Protein AF-A0A7S3XS84-F1 (afdb_monomer_lite)

Foldseek 3Di:
DDWDFDFPDDDDNDTDTDTPDDPPPPPVDDDDDDDDDDDDCVVVVVVVVLVVCLVPPPVSDDPVVNCVVVVHDDDDDDDPDDDDDQDDPPDDDDDPVSD

pLDDT: mean 94.27, std 4.36, range [78.75, 98.75]

Structure (mmCIF, N/CA/C/O backbone):
data_AF-A0A7S3XS84-F1
#
_entry.id   AF-A0A7S3XS84-F1
#
loop_
_atom_site.group_PDB
_atom_site.id
_atom_site.type_symbol
_atom_site.label_atom_id
_atom_site.label_alt_id
_atom_site.label_comp_id
_atom_site.label_asym_id
_atom_site.label_entity_id
_atom_site.label_seq_id
_atom_site.pdbx_PDB_ins_code
_atom_site.Cartn_x
_atom_site.Cartn_y
_atom_site.Cartn_z
_atom_site.occupancy
_atom_site.B_iso_or_equiv
_atom_site.auth_seq_id
_atom_site.auth_comp_id
_atom_site.auth_asym_id
_atom_site.auth_atom_id
_atom_site.pdbx_PDB_model_num
ATOM 1 N N . TRP A 1 1 ? 12.521 -5.489 -30.696 1.00 90.81 1 TRP A N 1
ATOM 2 C CA . TRP A 1 1 ? 12.659 -6.168 -29.395 1.00 90.81 1 TRP A CA 1
ATOM 3 C C . TRP A 1 1 ? 11.719 -5.491 -28.414 1.00 90.81 1 TRP A C 1
ATOM 5 O O . TRP A 1 1 ? 11.530 -4.287 -28.539 1.00 90.81 1 TRP A O 1
ATOM 15 N N . GLU A 1 2 ? 11.131 -6.247 -27.491 1.00 93.00 2 GLU A N 1
ATOM 16 C CA . GLU A 1 2 ? 10.309 -5.727 -26.396 1.00 93.00 2 GLU A CA 1
ATOM 17 C C . GLU A 1 2 ? 10.719 -6.446 -25.108 1.00 93.00 2 GLU A C 1
ATOM 19 O O . GLU A 1 2 ? 10.969 -7.653 -25.119 1.00 93.00 2 GLU A O 1
ATOM 24 N N . GLY A 1 3 ? 10.798 -5.703 -24.007 1.00 93.31 3 GLY A N 1
ATOM 25 C CA . GLY A 1 3 ? 11.128 -6.234 -22.694 1.00 93.31 3 GLY A CA 1
ATOM 26 C C . GLY A 1 3 ? 10.364 -5.490 -21.607 1.00 93.31 3 GLY A C 1
ATOM 27 O O . GLY A 1 3 ? 10.124 -4.292 -21.711 1.00 93.31 3 GLY A O 1
ATOM 28 N N . SER A 1 4 ? 9.997 -6.207 -20.546 1.00 94.88 4 SER A N 1
ATOM 29 C CA . SER A 1 4 ? 9.406 -5.614 -19.345 1.00 94.88 4 SER A CA 1
ATOM 30 C C . SER A 1 4 ? 10.333 -5.803 -18.153 1.00 94.88 4 SER A C 1
ATOM 32 O O . SER A 1 4 ? 11.057 -6.797 -18.052 1.00 94.88 4 SER A O 1
ATOM 34 N N . GLY A 1 5 ? 10.302 -4.842 -17.238 1.00 95.06 5 GLY A N 1
ATOM 35 C CA . GLY A 1 5 ? 11.172 -4.801 -16.076 1.00 95.06 5 GLY A CA 1
ATOM 36 C C . GLY A 1 5 ? 10.559 -4.013 -14.931 1.00 95.06 5 GLY A C 1
ATOM 37 O O . GLY A 1 5 ? 9.419 -3.549 -15.019 1.00 95.06 5 GLY A O 1
ATOM 38 N N . HIS A 1 6 ? 11.321 -3.871 -13.857 1.00 96.38 6 HIS A N 1
ATOM 39 C CA . HIS A 1 6 ? 10.974 -2.999 -12.741 1.00 96.38 6 HIS A CA 1
ATOM 40 C C . HIS A 1 6 ? 12.078 -1.971 -12.538 1.00 96.38 6 HIS A C 1
ATOM 42 O O . HIS A 1 6 ? 13.237 -2.211 -12.869 1.00 96.38 6 HIS A O 1
ATOM 48 N N . VAL A 1 7 ? 11.709 -0.817 -11.994 1.00 96.31 7 VAL A N 1
ATOM 49 C CA . VAL A 1 7 ? 12.679 0.206 -11.616 1.00 96.31 7 VAL A CA 1
ATOM 50 C C . VAL A 1 7 ? 13.528 -0.338 -10.473 1.00 96.31 7 VAL A C 1
ATOM 52 O O . VAL A 1 7 ? 13.008 -0.620 -9.396 1.00 96.31 7 VAL A O 1
ATOM 55 N N . LEU A 1 8 ? 14.825 -0.487 -10.723 1.00 96.81 8 LEU A N 1
ATOM 56 C CA . LEU A 1 8 ? 15.806 -0.876 -9.714 1.00 96.81 8 LEU A CA 1
ATOM 57 C C . LEU A 1 8 ? 16.324 0.353 -8.962 1.00 96.81 8 LEU A C 1
ATOM 59 O O . LEU A 1 8 ? 16.598 0.288 -7.766 1.00 96.81 8 LEU A O 1
ATOM 63 N N . ARG A 1 9 ? 16.474 1.474 -9.676 1.00 96.88 9 ARG A N 1
ATOM 64 C CA . ARG A 1 9 ? 17.095 2.692 -9.157 1.00 96.88 9 ARG A CA 1
ATOM 65 C C . ARG A 1 9 ? 16.611 3.935 -9.895 1.00 96.88 9 ARG A C 1
ATOM 67 O O . ARG A 1 9 ? 16.365 3.892 -11.101 1.00 96.88 9 ARG A O 1
ATOM 74 N N . LEU A 1 10 ? 16.520 5.028 -9.140 1.00 95.94 10 LEU A N 1
ATOM 75 C CA . LEU A 1 10 ? 16.234 6.382 -9.607 1.00 95.94 10 LEU A CA 1
ATOM 76 C C . LEU A 1 10 ? 17.272 7.323 -8.990 1.00 95.94 10 LEU A C 1
ATOM 78 O O . LEU A 1 10 ? 17.235 7.556 -7.784 1.00 95.94 10 LEU A O 1
ATOM 82 N N . GLU A 1 11 ? 18.197 7.831 -9.801 1.00 96.00 11 GLU A N 1
ATOM 83 C CA . GLU A 1 11 ? 19.289 8.720 -9.370 1.00 96.00 11 GLU A CA 1
ATOM 84 C C . GLU A 1 11 ? 19.511 9.788 -10.446 1.00 96.00 11 GLU A C 1
ATOM 86 O O . GLU A 1 11 ? 19.578 9.458 -11.626 1.00 96.00 11 GLU A O 1
ATOM 91 N N . ASP A 1 12 ? 19.584 11.063 -10.055 1.00 91.81 12 ASP A N 1
ATOM 92 C CA . ASP A 1 12 ? 19.969 12.196 -10.917 1.00 91.81 12 ASP A CA 1
ATOM 93 C C . ASP A 1 12 ? 19.322 12.226 -12.320 1.00 91.81 12 ASP A C 1
ATOM 95 O O . ASP A 1 12 ? 19.968 12.490 -13.333 1.00 91.81 12 ASP A O 1
ATOM 99 N N . GLY A 1 13 ? 18.016 11.950 -12.397 1.00 90.25 13 GLY A N 1
ATOM 100 C CA . GLY A 1 13 ? 17.263 11.959 -13.659 1.00 90.25 13 GLY A CA 1
ATOM 101 C C . GLY A 1 13 ? 17.477 10.726 -14.547 1.00 90.25 13 GLY A C 1
ATOM 102 O O . GLY A 1 13 ? 16.917 10.664 -15.641 1.00 90.25 13 GLY A O 1
ATOM 103 N N . GLN A 1 14 ? 18.235 9.734 -14.080 1.00 93.56 14 GLN A N 1
ATOM 104 C CA . GLN A 1 14 ? 18.399 8.435 -14.723 1.00 93.56 14 GLN A CA 1
ATOM 105 C C . GLN A 1 14 ? 17.500 7.379 -14.073 1.00 93.56 14 GLN A C 1
ATOM 107 O O . GLN A 1 14 ? 17.280 7.360 -12.859 1.00 93.56 14 GLN A O 1
ATOM 112 N N . VAL A 1 15 ? 16.997 6.467 -14.906 1.00 94.50 15 VAL A N 1
ATOM 113 C CA . VAL A 1 15 ? 16.173 5.328 -14.492 1.00 94.50 15 VAL A CA 1
ATOM 114 C C . VAL A 1 15 ? 16.894 4.046 -14.882 1.00 94.50 15 VAL A C 1
ATOM 116 O O . VAL A 1 15 ? 17.112 3.793 -16.066 1.00 94.50 15 VAL A O 1
ATOM 119 N N . THR A 1 16 ? 17.238 3.213 -13.902 1.00 95.31 16 THR A N 1
ATOM 120 C CA . THR A 1 16 ? 17.769 1.867 -14.155 1.00 95.31 16 THR A CA 1
ATOM 121 C C . THR A 1 16 ? 16.638 0.853 -14.050 1.00 95.31 16 THR A C 1
ATOM 123 O O . THR A 1 16 ? 15.966 0.772 -13.018 1.00 95.31 16 THR A O 1
ATOM 126 N N . LEU A 1 17 ? 16.436 0.061 -15.105 1.00 95.19 17 LEU A N 1
ATOM 127 C CA . LEU A 1 17 ? 15.441 -1.009 -15.143 1.00 95.19 17 LEU A CA 1
ATOM 128 C C . LEU A 1 17 ? 16.117 -2.374 -15.005 1.00 95.19 17 LEU A C 1
ATOM 130 O O . LEU A 1 17 ? 17.038 -2.694 -15.753 1.00 95.19 17 LEU A O 1
ATOM 134 N N . GLU A 1 18 ? 15.616 -3.200 -14.093 1.00 95.88 18 GLU A N 1
ATOM 135 C CA . GLU A 1 18 ? 15.917 -4.629 -14.063 1.00 95.88 18 GLU A CA 1
ATOM 136 C C . GLU A 1 18 ? 14.915 -5.362 -14.964 1.00 95.88 18 GLU A C 1
ATOM 138 O O . GLU A 1 18 ? 13.709 -5.366 -14.698 1.00 95.88 18 GLU A O 1
ATOM 143 N N . LEU A 1 19 ? 15.402 -5.957 -16.056 1.00 95.69 19 LEU A N 1
ATOM 144 C CA . LEU A 1 19 ? 14.573 -6.700 -17.006 1.00 95.69 19 LEU A CA 1
ATOM 145 C C . LEU A 1 19 ? 14.191 -8.073 -16.445 1.00 95.69 19 LEU A C 1
ATOM 147 O O . LEU A 1 19 ? 15.012 -8.777 -15.863 1.00 95.69 19 LEU A O 1
ATOM 151 N N . ARG A 1 20 ? 12.946 -8.500 -16.683 1.00 93.38 20 ARG A N 1
ATOM 152 C CA . ARG A 1 20 ? 12.451 -9.814 -16.233 1.00 93.38 20 ARG A CA 1
ATOM 153 C C . ARG A 1 20 ? 13.085 -10.994 -16.972 1.00 93.38 20 ARG A C 1
ATOM 155 O O . ARG A 1 20 ? 13.063 -12.109 -16.462 1.00 93.38 20 ARG A O 1
ATOM 162 N N . GLN A 1 21 ? 13.574 -10.772 -18.190 1.00 88.88 21 GLN A N 1
ATOM 163 C CA . GLN A 1 21 ? 14.200 -11.785 -19.037 1.00 88.88 21 GLN A CA 1
ATOM 164 C C . GLN A 1 21 ? 15.516 -11.238 -19.592 1.00 88.88 21 GLN A C 1
ATOM 166 O O . GLN A 1 21 ? 15.597 -10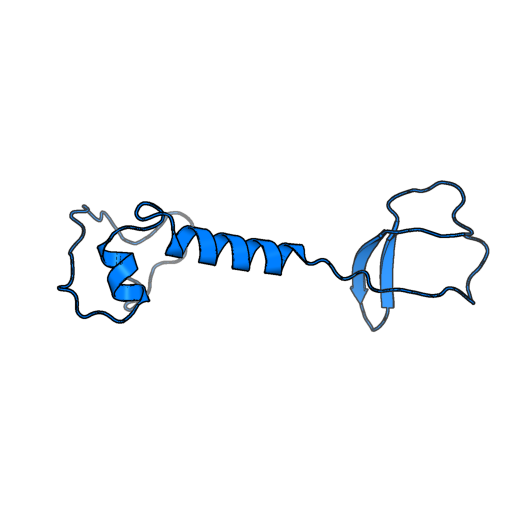.064 -19.943 1.00 88.88 21 GLN A O 1
ATOM 171 N N . SER A 1 22 ? 16.529 -12.099 -19.689 1.00 81.50 22 SER A N 1
ATOM 172 C CA . SER A 1 22 ? 17.881 -11.742 -20.144 1.00 81.50 22 SER A CA 1
ATOM 173 C C . SER A 1 22 ? 18.172 -12.118 -21.603 1.00 81.50 22 SER A C 1
ATOM 175 O O . SER A 1 22 ? 19.203 -11.729 -22.144 1.00 81.50 22 SER A O 1
ATOM 177 N N . GLY A 1 23 ? 17.290 -12.879 -22.256 1.00 88.69 23 GLY A N 1
ATOM 178 C CA . GLY A 1 23 ? 17.498 -13.364 -23.620 1.00 88.69 23 GLY A CA 1
ATOM 179 C C . GLY A 1 23 ?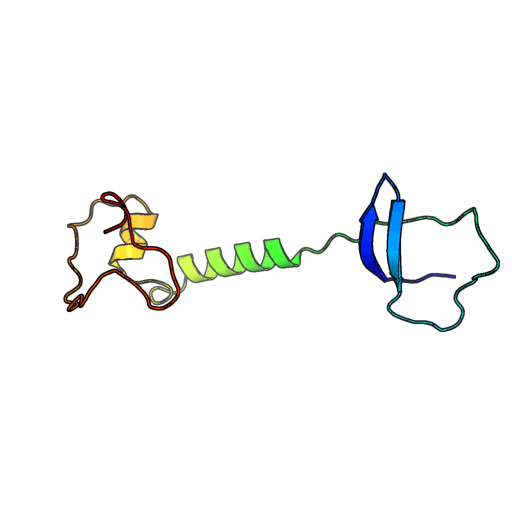 17.143 -12.327 -24.687 1.00 88.69 23 GLY A C 1
ATOM 180 O O . GLY A 1 23 ? 16.069 -11.732 -24.645 1.00 88.69 23 GLY A O 1
ATOM 181 N N . GLY A 1 24 ? 18.026 -12.149 -25.675 1.00 88.62 24 GLY A N 1
ATOM 182 C CA . GLY A 1 24 ? 17.748 -11.344 -26.871 1.00 88.62 24 GLY A CA 1
ATOM 183 C C . GLY A 1 24 ? 17.667 -9.834 -26.633 1.00 88.62 24 GLY A C 1
ATOM 184 O O . GLY A 1 24 ? 17.099 -9.133 -27.466 1.00 88.62 24 GLY A O 1
ATOM 185 N N . VAL A 1 25 ? 18.200 -9.344 -25.510 1.00 94.44 25 VAL A N 1
ATOM 186 C CA . VAL A 1 25 ? 18.297 -7.910 -25.210 1.00 94.44 25 VAL A CA 1
ATOM 187 C C . VAL A 1 25 ? 19.346 -7.275 -26.136 1.00 94.44 25 VAL A C 1
ATOM 189 O O . VAL A 1 25 ? 20.489 -7.732 -26.118 1.00 94.44 25 VAL A O 1
ATOM 192 N N . PRO A 1 26 ? 18.999 -6.248 -26.934 1.00 94.94 26 PRO A N 1
ATOM 193 C CA . PRO A 1 26 ? 19.924 -5.612 -27.873 1.00 94.94 26 PRO A CA 1
ATOM 194 C C . PRO A 1 26 ? 20.859 -4.642 -27.138 1.00 94.94 26 PRO A C 1
ATOM 196 O O . PRO A 1 26 ? 20.629 -3.434 -27.107 1.00 94.94 26 PRO A O 1
ATOM 199 N N . THR A 1 27 ? 21.895 -5.180 -26.494 1.00 94.25 27 THR A N 1
ATOM 200 C CA . THR A 1 27 ? 22.863 -4.421 -25.675 1.00 94.25 27 THR A CA 1
ATOM 201 C C . THR A 1 27 ? 23.783 -3.502 -26.482 1.00 94.25 27 THR A C 1
ATOM 203 O O . THR A 1 27 ? 24.434 -2.632 -25.919 1.00 94.25 27 THR A O 1
ATOM 206 N N . GLU A 1 28 ? 23.846 -3.704 -27.793 1.00 96.81 28 GLU A N 1
ATOM 207 C CA . GLU A 1 28 ? 24.631 -2.930 -28.752 1.00 96.81 28 GLU A CA 1
ATOM 208 C C . GLU A 1 28 ? 23.915 -1.669 -29.270 1.00 96.81 28 GLU A C 1
ATOM 210 O O . GLU A 1 28 ? 24.520 -0.871 -29.984 1.00 96.81 28 GLU A O 1
ATOM 215 N N . ILE A 1 29 ? 22.631 -1.486 -28.938 1.00 95.88 29 ILE A N 1
ATOM 216 C CA . ILE A 1 29 ? 21.830 -0.320 -29.329 1.00 95.88 29 ILE A CA 1
ATOM 217 C C . ILE A 1 29 ? 21.690 0.607 -28.119 1.00 95.88 29 ILE A C 1
ATOM 219 O O . ILE A 1 29 ? 21.282 0.166 -27.051 1.00 95.88 29 ILE A O 1
ATOM 223 N N . GLU A 1 30 ? 21.979 1.899 -28.291 1.00 95.44 30 GLU A N 1
ATOM 224 C CA . GLU A 1 30 ? 21.953 2.885 -27.193 1.00 95.44 30 GLU A CA 1
ATOM 225 C C . GLU A 1 30 ? 20.812 3.913 -27.300 1.00 95.44 30 GLU A C 1
ATOM 227 O O . GLU A 1 30 ? 20.418 4.515 -26.303 1.00 95.44 30 GLU A O 1
ATOM 232 N N . ILE A 1 31 ? 20.257 4.126 -28.498 1.00 96.00 31 ILE A N 1
ATOM 233 C CA . ILE A 1 31 ? 19.242 5.157 -28.770 1.00 96.00 31 ILE A CA 1
ATOM 234 C C . ILE A 1 31 ? 18.052 4.590 -29.547 1.00 96.00 31 ILE A C 1
ATOM 236 O O . ILE A 1 31 ? 18.155 3.559 -30.205 1.00 96.00 31 ILE A O 1
ATOM 240 N N . GLY A 1 32 ? 16.918 5.294 -29.503 1.00 95.38 32 GLY A N 1
ATOM 241 C CA . GLY A 1 32 ? 15.710 4.913 -30.246 1.00 95.38 32 GLY A CA 1
ATOM 242 C C . GLY A 1 32 ? 14.784 3.936 -29.516 1.00 95.38 32 GLY A C 1
ATOM 243 O O . GLY A 1 32 ? 13.833 3.442 -30.118 1.00 95.38 32 GLY A O 1
ATOM 244 N N . PHE A 1 33 ? 15.022 3.672 -28.227 1.00 95.50 33 PHE A N 1
ATOM 245 C CA . PHE A 1 33 ? 14.068 2.954 -27.381 1.00 95.50 33 PHE A CA 1
ATOM 246 C C . PHE A 1 33 ? 12.867 3.829 -27.021 1.00 95.50 33 PHE A C 1
ATOM 248 O O . PHE A 1 33 ? 12.980 5.044 -26.859 1.00 95.50 33 PHE A O 1
ATOM 255 N N . ILE A 1 34 ? 11.720 3.179 -26.838 1.00 95.38 34 ILE A N 1
ATOM 256 C CA . ILE A 1 34 ? 10.502 3.778 -26.295 1.00 95.38 34 ILE A CA 1
ATOM 257 C C . ILE A 1 34 ? 10.277 3.175 -24.912 1.00 95.38 34 ILE A C 1
ATOM 259 O O . ILE A 1 34 ? 10.346 1.958 -24.745 1.00 95.38 34 ILE A O 1
ATOM 263 N N . LEU A 1 35 ? 10.009 4.031 -23.927 1.00 93.88 35 LEU A N 1
ATOM 264 C CA . LEU A 1 35 ? 9.669 3.623 -22.571 1.00 93.88 35 LEU A CA 1
ATOM 265 C C . LEU A 1 35 ? 8.175 3.839 -22.330 1.00 93.88 35 LEU A C 1
ATOM 267 O O . LEU A 1 35 ? 7.676 4.952 -22.489 1.00 93.88 35 LEU A O 1
ATOM 271 N N . GLU A 1 36 ? 7.487 2.793 -21.882 1.00 95.69 36 GLU A N 1
ATOM 272 C CA . GLU A 1 36 ? 6.096 2.866 -21.441 1.00 95.69 36 GLU A CA 1
ATOM 273 C C . GLU A 1 36 ? 6.000 2.550 -19.944 1.00 95.69 36 GLU A C 1
ATOM 275 O O . GLU A 1 36 ? 6.521 1.541 -19.462 1.00 95.69 36 GLU A O 1
ATOM 280 N N . VAL A 1 37 ? 5.316 3.416 -19.192 1.00 94.94 37 VAL A N 1
ATOM 281 C CA . VAL A 1 37 ? 5.039 3.182 -17.772 1.00 94.94 37 VAL A CA 1
ATOM 282 C C . VAL A 1 37 ? 3.766 2.359 -17.650 1.00 94.94 37 VAL A C 1
ATOM 284 O O . VAL A 1 37 ? 2.663 2.844 -17.898 1.00 94.94 37 VAL A O 1
ATOM 287 N N . VAL A 1 38 ? 3.914 1.110 -17.216 1.00 95.81 38 VAL A N 1
ATOM 288 C CA . VAL A 1 38 ? 2.778 0.199 -17.082 1.00 95.81 38 VAL A CA 1
ATOM 289 C C . VAL A 1 38 ? 2.026 0.477 -15.784 1.00 95.81 38 VAL A C 1
ATOM 291 O O . VAL A 1 38 ? 2.474 0.112 -14.694 1.00 95.81 38 VAL A O 1
ATOM 294 N N . TRP A 1 39 ? 0.842 1.072 -15.898 1.00 97.31 39 TRP A N 1
ATOM 295 C CA . TRP A 1 39 ? -0.066 1.226 -14.766 1.00 97.31 39 TRP A CA 1
ATOM 296 C C . TRP A 1 39 ? -0.619 -0.130 -14.299 1.00 97.31 39 TRP A C 1
ATOM 298 O O . TRP A 1 39 ? -0.892 -1.030 -15.098 1.00 97.31 39 TRP A O 1
ATOM 308 N N . LYS A 1 40 ? -0.790 -0.282 -12.982 1.00 96.75 40 LYS A N 1
ATOM 309 C CA . LYS A 1 40 ? -1.377 -1.472 -12.353 1.00 96.75 40 LYS A CA 1
ATOM 310 C C . LYS A 1 40 ? -2.525 -1.050 -11.439 1.00 96.75 40 LYS A C 1
ATOM 312 O O . LYS A 1 40 ? -2.321 -0.246 -10.533 1.00 96.75 40 LYS A O 1
ATOM 317 N N . SER A 1 41 ? -3.701 -1.647 -11.631 1.00 98.06 41 SER A N 1
ATOM 318 C CA . SER A 1 41 ? -4.908 -1.386 -10.831 1.00 98.06 41 SER A CA 1
ATOM 319 C C . SER A 1 41 ? -4.853 -1.947 -9.414 1.00 98.06 41 SER A C 1
ATOM 321 O O . SER A 1 41 ? -5.690 -1.594 -8.593 1.00 98.06 41 SER A O 1
ATOM 323 N N . THR A 1 42 ? -3.872 -2.797 -9.098 1.00 98.25 42 THR A N 1
ATOM 324 C CA . THR A 1 42 ? -3.857 -3.649 -7.900 1.00 98.25 42 THR A CA 1
ATOM 325 C C . THR A 1 42 ? -4.154 -2.915 -6.591 1.00 98.25 42 THR A C 1
ATOM 327 O O . THR A 1 42 ? -4.860 -3.451 -5.739 1.00 98.25 42 THR A O 1
ATOM 330 N N . SER A 1 43 ? -3.618 -1.706 -6.389 1.00 98.44 43 SER A N 1
ATOM 331 C CA . SER A 1 43 ? -3.903 -0.916 -5.183 1.00 98.44 43 SER A CA 1
ATOM 332 C C . SER A 1 43 ? -5.372 -0.489 -5.122 1.00 98.44 43 SER A C 1
ATOM 334 O O . SER A 1 43 ? -6.003 -0.630 -4.078 1.00 98.44 43 SER A O 1
ATOM 336 N N . PHE A 1 44 ? -5.933 -0.033 -6.241 1.00 98.44 44 PHE A N 1
ATOM 337 C CA . PHE A 1 44 ? -7.334 0.363 -6.366 1.00 98.44 44 PHE A CA 1
ATOM 338 C C . PHE A 1 44 ? -8.283 -0.823 -6.227 1.00 98.44 44 PHE A C 1
ATOM 340 O O . PHE A 1 44 ? -9.263 -0.725 -5.492 1.00 98.44 44 PHE A O 1
ATOM 347 N N . ASP A 1 45 ? -7.952 -1.962 -6.829 1.00 98.56 45 ASP A N 1
ATOM 348 C CA . ASP A 1 45 ? -8.748 -3.184 -6.697 1.00 98.56 45 ASP A CA 1
ATOM 349 C C . ASP A 1 45 ? -8.816 -3.640 -5.234 1.00 98.56 45 ASP A C 1
ATOM 351 O O . ASP A 1 45 ? -9.883 -4.001 -4.738 1.00 98.56 45 ASP A O 1
ATOM 355 N N . ARG A 1 46 ? -7.694 -3.554 -4.502 1.00 98.75 46 ARG A N 1
ATOM 356 C CA . ARG A 1 46 ? -7.650 -3.850 -3.060 1.00 98.75 46 ARG A CA 1
ATOM 357 C C . ARG A 1 46 ? -8.464 -2.858 -2.234 1.00 98.75 46 ARG A C 1
ATOM 359 O O . ARG A 1 46 ? -9.140 -3.284 -1.305 1.00 98.75 46 ARG A O 1
ATOM 366 N N . MET A 1 47 ? -8.426 -1.566 -2.566 1.00 98.75 47 MET A N 1
ATOM 367 C CA . MET A 1 47 ? -9.245 -0.554 -1.887 1.00 98.75 47 MET A CA 1
ATOM 368 C C . MET A 1 47 ? -10.740 -0.818 -2.094 1.00 98.75 47 MET A C 1
ATOM 370 O O . MET A 1 47 ? -11.495 -0.844 -1.125 1.00 98.75 47 MET A O 1
ATOM 374 N N . GLN A 1 48 ? -11.161 -1.095 -3.329 1.00 98.75 48 GLN A N 1
ATOM 375 C CA . GLN A 1 48 ? -12.559 -1.408 -3.634 1.00 98.75 48 GLN A CA 1
ATOM 376 C C . GLN A 1 48 ? -13.011 -2.714 -2.979 1.00 98.75 48 GLN A C 1
ATOM 378 O O . GLN A 1 48 ? -14.122 -2.790 -2.453 1.00 98.75 48 GLN A O 1
ATOM 383 N N . ALA A 1 49 ? -12.145 -3.729 -2.955 1.00 98.56 49 ALA A N 1
ATOM 384 C CA . ALA A 1 49 ? -12.413 -4.965 -2.232 1.00 98.56 49 ALA A CA 1
ATOM 385 C C . ALA A 1 49 ? -12.573 -4.715 -0.724 1.00 98.56 49 ALA A C 1
ATOM 387 O O . ALA A 1 49 ? -13.525 -5.218 -0.138 1.00 98.56 49 ALA A O 1
ATOM 388 N N . ALA A 1 50 ? -11.708 -3.902 -0.108 1.00 98.56 50 ALA A N 1
ATOM 389 C CA . ALA A 1 50 ? -11.799 -3.566 1.313 1.00 98.56 50 ALA A CA 1
ATOM 390 C C . ALA A 1 50 ? -13.085 -2.796 1.652 1.00 98.56 50 ALA A C 1
ATOM 392 O O . ALA A 1 50 ? -13.749 -3.134 2.628 1.00 98.56 50 ALA A O 1
ATOM 393 N N . LEU A 1 51 ? -13.478 -1.818 0.826 1.00 98.56 51 LEU A N 1
ATOM 394 C CA . LEU A 1 51 ? -14.747 -1.098 0.987 1.00 98.56 51 LEU A CA 1
ATOM 395 C C . LEU A 1 51 ? -15.949 -2.032 0.846 1.00 98.56 51 LEU A C 1
ATOM 397 O O . LEU A 1 51 ? -16.890 -1.947 1.630 1.00 98.56 51 LEU A O 1
ATOM 401 N N . LYS A 1 52 ? -15.904 -2.952 -0.124 1.00 98.62 52 LYS A N 1
ATOM 402 C CA . LYS A 1 52 ? -16.942 -3.968 -0.285 1.00 98.62 52 LYS A CA 1
ATOM 403 C C . LYS A 1 52 ? -17.029 -4.851 0.955 1.00 98.62 52 LYS A C 1
ATOM 405 O O . LYS A 1 52 ? -18.124 -5.010 1.471 1.00 98.62 52 LYS A O 1
ATOM 410 N N . THR A 1 53 ? -15.907 -5.382 1.442 1.00 98.56 53 THR A N 1
ATOM 411 C CA . THR A 1 53 ? -15.867 -6.192 2.667 1.00 98.56 53 THR A CA 1
ATOM 412 C C . THR A 1 53 ? -16.422 -5.414 3.858 1.00 98.56 53 THR A C 1
ATOM 414 O O . THR A 1 53 ? -17.303 -5.921 4.535 1.00 98.56 53 THR A O 1
ATOM 417 N N . PHE A 1 54 ? -16.003 -4.163 4.058 1.00 98.50 54 PHE A N 1
ATOM 418 C CA . PHE A 1 54 ? -16.520 -3.312 5.134 1.00 98.50 54 PHE A CA 1
ATOM 419 C C . PHE A 1 54 ? -18.039 -3.087 5.056 1.00 98.50 54 PHE A C 1
ATOM 421 O O . PHE A 1 54 ? -18.695 -2.981 6.085 1.00 98.50 54 PHE A O 1
ATOM 428 N N . ALA A 1 55 ? -18.602 -3.020 3.847 1.00 97.44 55 ALA A N 1
ATOM 429 C CA . ALA A 1 55 ? -20.028 -2.786 3.640 1.00 97.44 55 ALA A CA 1
ATOM 430 C C . ALA A 1 55 ? -20.902 -4.052 3.708 1.00 97.44 55 ALA A C 1
ATOM 432 O O . ALA A 1 55 ? -22.100 -3.929 3.951 1.00 97.44 55 ALA A O 1
ATOM 433 N N . VAL A 1 56 ? -20.354 -5.239 3.417 1.00 97.12 56 VAL A N 1
ATOM 434 C CA . VAL A 1 56 ? -21.147 -6.484 3.289 1.00 97.12 56 VAL A CA 1
ATOM 435 C C . VAL A 1 56 ? -20.854 -7.530 4.359 1.00 97.12 56 VAL A C 1
ATOM 437 O O . VAL A 1 56 ? -21.659 -8.440 4.539 1.00 97.12 56 VAL A O 1
ATOM 440 N N . ASP A 1 57 ? -19.698 -7.454 5.014 1.00 97.50 57 ASP A N 1
ATOM 441 C CA . ASP A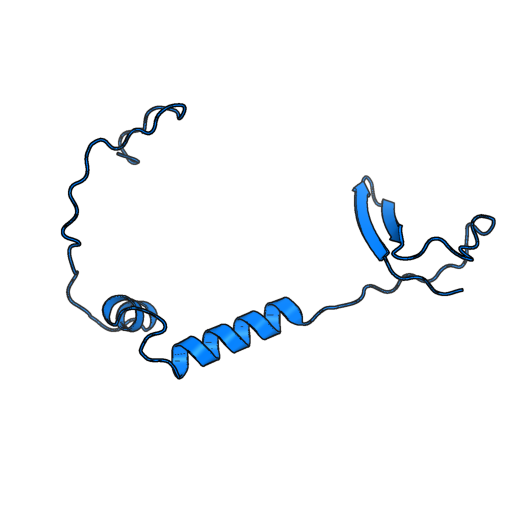 1 57 ? -19.281 -8.387 6.056 1.00 97.50 57 ASP A CA 1
ATOM 442 C C . ASP A 1 57 ? -19.299 -7.681 7.414 1.00 97.50 57 ASP A C 1
ATOM 444 O O . ASP A 1 57 ? -18.351 -6.982 7.790 1.00 97.50 57 ASP A O 1
ATOM 448 N N . ASP A 1 58 ? -20.371 -7.916 8.172 1.00 94.06 58 ASP A N 1
ATOM 449 C CA . ASP A 1 58 ? -20.584 -7.356 9.512 1.00 94.06 58 ASP A CA 1
ATOM 450 C C . ASP A 1 58 ? -19.555 -7.853 10.549 1.00 94.06 58 ASP A C 1
ATOM 452 O O . ASP A 1 58 ? -19.530 -7.372 11.683 1.00 94.06 58 ASP A O 1
ATOM 456 N N . THR A 1 59 ? -18.690 -8.808 10.183 1.00 97.00 59 THR A N 1
ATOM 457 C CA . THR A 1 59 ? -17.594 -9.312 11.026 1.00 97.00 59 THR A CA 1
ATOM 458 C C . THR A 1 59 ? -16.216 -8.767 10.638 1.00 97.00 59 THR A C 1
ATOM 460 O O . THR A 1 59 ? -15.226 -9.074 11.305 1.00 97.00 59 THR A O 1
ATOM 463 N N . SER A 1 60 ? -16.137 -7.922 9.603 1.00 97.56 60 SER A N 1
ATOM 464 C CA . SER A 1 60 ? -14.879 -7.346 9.098 1.00 97.56 60 SER A CA 1
ATOM 465 C C . SER A 1 60 ? -14.176 -6.413 10.093 1.00 97.56 60 SER A C 1
ATOM 467 O O . SER A 1 60 ? -12.951 -6.276 10.065 1.00 97.56 60 SER A O 1
ATOM 469 N N . VAL A 1 61 ? -14.938 -5.794 10.998 1.00 97.75 61 VAL A N 1
ATOM 470 C CA . VAL A 1 61 ? -14.455 -5.006 12.138 1.00 97.75 61 VAL A CA 1
ATOM 471 C C . VAL A 1 61 ? -15.370 -5.226 13.346 1.00 97.75 61 VAL A C 1
ATOM 473 O O . VAL A 1 61 ? -16.482 -5.729 13.217 1.00 97.75 61 VAL A O 1
ATOM 476 N N . SER A 1 62 ? -14.936 -4.824 14.544 1.00 96.00 62 SER A N 1
ATOM 477 C CA . SER A 1 62 ? -15.839 -4.821 15.701 1.00 96.00 62 SER A CA 1
ATOM 478 C C . SER A 1 62 ? -16.958 -3.791 15.521 1.00 96.00 62 SER A C 1
ATOM 480 O O . SER A 1 62 ? -16.744 -2.732 14.929 1.00 96.00 62 SER A O 1
ATOM 482 N N . GLY A 1 63 ? -18.130 -4.046 16.110 1.00 95.56 63 GLY A N 1
ATOM 483 C CA . GLY A 1 63 ? -19.250 -3.099 16.059 1.00 95.56 63 GLY A CA 1
ATOM 484 C C . GLY A 1 63 ? -18.879 -1.703 16.580 1.00 95.56 63 GLY A C 1
ATOM 485 O O . GLY A 1 63 ? -19.248 -0.699 15.977 1.00 95.56 63 GLY A O 1
ATOM 486 N N . TYR A 1 64 ? -18.062 -1.620 17.639 1.00 96.56 64 TYR A N 1
ATOM 487 C CA . TYR A 1 64 ? -17.559 -0.338 18.149 1.00 96.56 64 TYR A CA 1
ATOM 488 C C . TYR A 1 64 ? -16.777 0.446 17.080 1.00 96.56 64 TYR A C 1
ATOM 490 O O . TYR A 1 64 ? -17.022 1.638 16.888 1.00 96.56 64 TYR A O 1
ATOM 498 N N . LEU A 1 65 ? -15.869 -0.219 16.353 1.00 96.81 65 LEU A N 1
ATOM 499 C CA . LEU A 1 65 ? -15.101 0.411 15.276 1.00 96.81 65 LEU A CA 1
ATOM 500 C C . LEU A 1 65 ? -15.985 0.773 14.080 1.00 96.81 65 LEU A C 1
ATOM 502 O O . LEU A 1 65 ? -15.830 1.868 13.551 1.00 96.81 65 LEU A O 1
ATOM 506 N N . TYR A 1 66 ? -16.931 -0.086 13.694 1.00 97.69 66 TYR A N 1
ATOM 507 C CA . TYR A 1 66 ? -17.884 0.201 12.617 1.00 97.69 66 TYR A CA 1
ATOM 508 C C . TYR A 1 66 ? -18.638 1.516 12.862 1.00 97.69 66 TYR A C 1
ATOM 510 O O . TYR A 1 66 ? -18.605 2.426 12.034 1.00 97.69 66 TYR A O 1
ATOM 518 N N . HIS A 1 67 ? -19.248 1.663 14.043 1.00 97.25 67 HIS A N 1
ATOM 519 C CA . HIS A 1 67 ? -19.993 2.871 14.389 1.00 97.25 67 HIS A CA 1
ATOM 520 C C . HIS A 1 67 ? -19.096 4.112 14.496 1.00 97.25 67 HIS A C 1
ATOM 522 O O . HIS A 1 67 ? -19.477 5.171 13.996 1.00 97.25 67 HIS A O 1
ATOM 528 N N . LYS A 1 68 ? -17.894 3.997 15.084 1.00 96.94 68 LYS A N 1
ATOM 529 C CA . LYS A 1 68 ? -16.941 5.119 15.136 1.00 96.94 68 LYS A CA 1
ATOM 530 C C . LYS A 1 68 ? -16.472 5.556 13.746 1.00 96.94 68 LYS A C 1
ATOM 532 O O . LYS A 1 68 ? -16.410 6.757 13.500 1.00 96.94 68 LYS A O 1
ATOM 537 N N . LEU A 1 69 ? -16.171 4.618 12.845 1.00 97.50 69 LEU A N 1
ATOM 538 C CA . LEU A 1 69 ? -15.737 4.921 11.474 1.00 97.50 69 LEU A CA 1
ATOM 539 C C . LEU A 1 69 ? -16.820 5.651 10.668 1.00 97.50 69 LEU A C 1
ATOM 541 O O . LEU A 1 69 ? -16.493 6.506 9.850 1.00 97.50 69 LEU A O 1
ATOM 545 N N . LEU A 1 70 ? -18.096 5.356 10.926 1.00 97.50 70 LEU A N 1
ATOM 546 C CA . LEU A 1 70 ? -19.235 6.025 10.289 1.00 97.50 70 LEU A CA 1
ATOM 547 C C . LEU A 1 70 ? -19.653 7.337 10.973 1.00 97.50 70 LEU A C 1
ATOM 549 O O . LEU A 1 70 ? -20.597 7.985 10.528 1.00 97.50 70 LEU A O 1
ATOM 553 N N . GLY A 1 71 ? -18.974 7.743 12.049 1.00 97.69 71 GLY A N 1
ATOM 554 C CA . GLY A 1 71 ? -19.304 8.965 12.786 1.00 97.69 71 GLY A CA 1
ATOM 555 C C . GLY A 1 71 ? -20.573 8.862 13.636 1.00 97.69 71 GLY A C 1
ATOM 556 O O . GLY A 1 71 ? -21.118 9.886 14.040 1.00 97.69 71 GLY A O 1
ATOM 557 N N . HIS A 1 72 ? -21.049 7.649 13.926 1.00 98.12 72 HIS A N 1
ATOM 558 C CA . HIS A 1 72 ? -22.146 7.442 14.865 1.00 98.12 72 HIS A CA 1
ATOM 559 C C . HIS A 1 72 ? -21.688 7.733 16.303 1.00 98.12 72 HIS A C 1
ATOM 561 O O . HIS A 1 72 ? -20.557 7.425 16.699 1.00 98.12 72 HIS A O 1
ATOM 567 N N . GLU A 1 73 ? -22.587 8.285 17.115 1.00 97.12 73 GLU A N 1
ATOM 568 C CA . GLU A 1 73 ? -22.344 8.451 18.544 1.00 97.12 73 GLU A CA 1
ATOM 569 C C . GLU A 1 73 ? -22.373 7.081 19.235 1.00 97.12 73 GLU A C 1
ATOM 571 O O . GLU A 1 73 ? -23.332 6.321 19.109 1.00 97.12 73 GLU A O 1
ATOM 576 N N . VAL A 1 74 ? -21.286 6.744 19.932 1.00 96.62 74 VAL A N 1
ATOM 577 C CA . VAL A 1 74 ? -21.161 5.511 20.718 1.00 96.62 74 VAL A CA 1
ATOM 578 C C . VAL A 1 74 ? -20.371 5.782 21.986 1.00 96.62 74 VAL A C 1
ATOM 580 O O . VAL A 1 74 ? -19.350 6.485 21.952 1.00 96.62 74 VAL A O 1
ATOM 583 N N . GLU A 1 75 ? -20.837 5.178 23.074 1.00 95.19 75 GLU A N 1
ATOM 584 C CA . GLU A 1 75 ? -20.211 5.237 24.391 1.00 95.19 75 GLU A CA 1
ATOM 585 C C . GLU A 1 75 ? -18.779 4.684 24.347 1.00 95.19 75 GLU A C 1
ATOM 587 O O 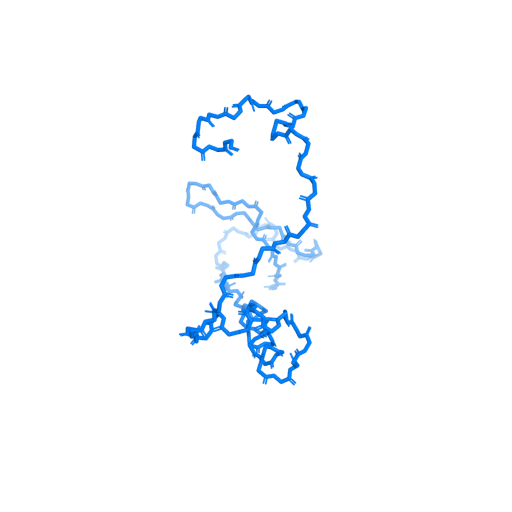. GLU A 1 75 ? -18.568 3.592 23.807 1.00 95.19 75 GLU A O 1
ATOM 592 N N . PRO A 1 76 ? -17.779 5.398 24.897 1.00 93.69 76 PRO A N 1
ATOM 593 C CA . PRO A 1 76 ? -16.405 4.916 24.947 1.00 93.69 76 PRO A CA 1
ATOM 594 C C . PRO A 1 76 ? -16.293 3.558 25.648 1.00 93.69 76 PRO A C 1
ATOM 596 O O . PRO A 1 76 ? -16.677 3.397 26.807 1.00 93.69 76 PRO A O 1
ATOM 599 N N . GLN A 1 77 ? -15.705 2.580 24.960 1.00 92.31 77 GLN A N 1
ATOM 600 C CA . GLN A 1 77 ? -15.450 1.261 25.527 1.00 92.31 77 GLN A CA 1
ATOM 601 C C . GLN A 1 77 ? -14.011 1.167 26.047 1.00 92.31 77 GLN A C 1
ATOM 603 O O . GLN A 1 77 ? -13.054 1.353 25.297 1.00 92.31 77 GLN A O 1
ATOM 608 N N . ALA A 1 78 ? -13.847 0.823 27.327 1.00 88.88 78 ALA A N 1
ATOM 609 C CA . ALA A 1 78 ? -12.540 0.525 27.905 1.00 88.88 78 ALA A CA 1
ATOM 610 C C . ALA A 1 78 ? -12.160 -0.946 27.671 1.00 88.88 78 ALA A C 1
ATOM 612 O O . ALA A 1 78 ? -12.920 -1.863 28.000 1.00 88.88 78 ALA A O 1
ATOM 613 N N . LEU A 1 79 ? -10.959 -1.181 27.140 1.00 89.12 79 LEU A N 1
ATOM 614 C CA . LEU A 1 79 ? -10.393 -2.522 27.035 1.00 89.12 79 LEU A CA 1
ATOM 615 C C . LEU A 1 79 ? -9.873 -2.963 28.404 1.00 89.12 79 LEU A C 1
ATOM 617 O O . LEU A 1 79 ? -9.057 -2.286 29.027 1.00 89.12 79 LEU A O 1
ATOM 621 N N . ARG A 1 80 ? -10.321 -4.130 28.871 1.00 87.38 80 ARG A N 1
ATOM 622 C CA . ARG A 1 80 ? -9.788 -4.746 30.091 1.00 87.38 80 ARG A CA 1
ATOM 623 C C . ARG A 1 80 ? -8.472 -5.447 29.766 1.00 87.38 80 ARG A C 1
ATOM 625 O O . ARG A 1 80 ? -8.455 -6.647 29.510 1.00 87.38 80 ARG A O 1
ATOM 632 N N . ALA A 1 81 ? -7.384 -4.685 29.765 1.00 86.75 81 ALA A N 1
ATOM 633 C CA . ALA A 1 81 ? -6.027 -5.188 29.588 1.00 86.75 81 ALA A CA 1
ATOM 634 C C . ALA A 1 81 ? -5.137 -4.742 30.756 1.00 86.75 81 ALA A C 1
ATOM 636 O O . ALA A 1 81 ? -5.246 -3.615 31.236 1.00 86.75 81 ALA A O 1
ATOM 637 N N . GLN A 1 82 ? -4.249 -5.625 31.219 1.00 85.12 82 GLN A N 1
ATOM 638 C CA . GLN A 1 82 ? -3.238 -5.271 32.214 1.00 85.12 82 GLN A CA 1
ATOM 639 C C . GLN A 1 82 ? -1.994 -4.744 31.489 1.00 85.12 82 GLN A C 1
ATOM 641 O O . GLN A 1 82 ? -1.287 -5.517 30.847 1.00 85.12 82 GLN A O 1
ATOM 646 N N . VAL A 1 83 ? -1.707 -3.447 31.608 1.00 81.75 83 VAL A N 1
ATOM 647 C CA . VAL A 1 83 ? -0.472 -2.851 31.071 1.00 81.75 83 VAL A CA 1
ATOM 648 C C . VAL A 1 83 ? 0.634 -2.984 32.120 1.00 81.75 83 VAL A C 1
ATOM 650 O O . VAL A 1 83 ? 0.461 -2.556 33.261 1.00 81.75 83 VAL A O 1
ATOM 653 N N . ARG A 1 84 ? 1.763 -3.610 31.764 1.00 79.81 84 ARG A N 1
ATOM 654 C CA . ARG A 1 84 ? 2.941 -3.755 32.638 1.00 79.81 84 ARG A CA 1
ATOM 655 C C . ARG A 1 84 ? 4.143 -3.074 32.000 1.00 79.81 84 ARG A C 1
ATOM 657 O O . ARG A 1 84 ? 4.821 -3.689 31.187 1.00 79.81 84 ARG A O 1
ATOM 664 N N . GLY A 1 85 ? 4.408 -1.836 32.411 1.00 78.75 85 GLY A N 1
ATOM 665 C CA . GLY A 1 85 ? 5.475 -1.019 31.837 1.00 78.75 85 GLY A CA 1
ATOM 666 C C . GLY A 1 85 ? 5.165 -0.589 30.402 1.00 78.75 85 GLY A C 1
ATOM 667 O O . GLY A 1 85 ? 4.528 -1.309 29.638 1.00 78.75 85 GLY A O 1
ATOM 668 N N . THR A 1 86 ? 5.588 0.617 30.046 1.00 85.12 86 THR A N 1
ATOM 669 C CA . THR A 1 86 ? 5.409 1.173 28.696 1.00 85.12 86 THR A CA 1
ATOM 670 C C . THR A 1 86 ? 6.718 1.184 27.902 1.00 85.12 86 THR A C 1
ATOM 672 O O . THR A 1 86 ? 6.695 1.260 26.678 1.00 85.12 86 THR A O 1
ATOM 675 N N . ALA A 1 87 ? 7.863 1.020 28.575 1.00 88.56 87 ALA A N 1
ATOM 676 C CA . ALA A 1 87 ? 9.171 0.897 27.942 1.00 88.56 87 ALA A CA 1
ATOM 677 C C . ALA A 1 87 ? 9.391 -0.501 27.341 1.00 88.56 87 ALA A C 1
ATOM 679 O O . ALA A 1 87 ? 9.089 -1.520 27.968 1.00 88.56 87 ALA A O 1
ATOM 680 N N . ALA A 1 88 ? 9.980 -0.541 26.145 1.00 91.81 88 ALA A N 1
ATOM 681 C CA . ALA A 1 88 ? 10.363 -1.773 25.465 1.00 91.81 88 ALA A CA 1
ATOM 682 C C . ALA A 1 88 ? 11.897 -1.942 25.456 1.00 91.81 88 ALA A C 1
ATOM 684 O O . ALA A 1 88 ? 12.615 -0.971 25.203 1.00 91.81 88 ALA A O 1
ATOM 685 N N . PRO A 1 89 ? 12.431 -3.153 25.701 1.00 92.94 89 PRO A N 1
ATOM 686 C CA . PRO A 1 89 ? 13.874 -3.394 25.703 1.00 92.94 89 PRO A CA 1
ATOM 687 C C . PRO A 1 89 ? 14.546 -3.032 24.371 1.00 92.94 89 PRO A C 1
ATOM 689 O O . PRO A 1 89 ? 14.056 -3.393 23.304 1.00 92.94 89 PRO A O 1
ATOM 692 N N . GLY A 1 90 ? 15.694 -2.353 24.438 1.00 94.44 90 GLY A N 1
ATOM 693 C CA . GLY A 1 90 ? 16.464 -1.947 23.256 1.00 94.44 90 GLY A CA 1
ATOM 694 C C . GLY A 1 90 ? 15.917 -0.717 22.525 1.00 94.44 90 GLY A C 1
ATOM 695 O O . GLY A 1 90 ? 16.518 -0.298 21.537 1.00 94.44 90 GLY A O 1
ATOM 696 N N . LEU A 1 91 ? 14.820 -0.125 23.011 1.00 95.81 91 LEU A N 1
ATOM 697 C CA . LEU A 1 91 ? 14.304 1.154 22.532 1.00 95.81 91 LEU A CA 1
ATOM 698 C C . LEU A 1 91 ? 14.625 2.285 23.524 1.00 95.81 91 LEU A C 1
ATOM 700 O O . LEU A 1 91 ? 14.827 2.020 24.712 1.00 95.81 91 LEU A O 1
ATOM 704 N N . PRO A 1 92 ? 14.679 3.544 23.052 1.00 95.12 92 PRO A N 1
ATOM 705 C CA . PRO A 1 92 ? 14.792 4.704 23.927 1.00 95.12 92 PRO A CA 1
ATOM 706 C C . PRO A 1 92 ? 13.660 4.774 24.957 1.00 95.12 92 PRO A C 1
ATOM 708 O O . PRO A 1 92 ? 12.553 4.286 24.716 1.00 95.12 92 PRO A O 1
ATOM 711 N N . GLU A 1 93 ? 13.928 5.433 26.084 1.00 92.81 93 GLU A N 1
ATOM 712 C CA . GLU A 1 93 ? 12.894 5.717 27.077 1.00 92.81 93 GLU A CA 1
ATOM 713 C C . GLU A 1 93 ? 11.799 6.613 26.494 1.00 92.81 93 GLU A C 1
ATOM 715 O O . GLU A 1 93 ? 12.065 7.543 25.726 1.00 92.81 93 GLU A O 1
ATOM 720 N N . LEU A 1 94 ? 10.555 6.323 26.880 1.00 94.81 94 LEU A N 1
ATOM 721 C CA . LEU A 1 94 ? 9.409 7.121 26.479 1.00 94.81 94 LEU A CA 1
ATOM 722 C C . LEU A 1 94 ? 9.432 8.466 27.202 1.00 94.81 94 LEU A C 1
ATOM 724 O O . LEU A 1 94 ? 9.664 8.542 28.410 1.00 94.81 94 LEU A O 1
ATOM 728 N N . ASN A 1 95 ? 9.146 9.532 26.464 1.00 93.75 95 ASN A N 1
ATOM 729 C CA . ASN A 1 95 ? 8.895 10.835 27.065 1.00 93.75 95 ASN A CA 1
ATOM 730 C C . ASN A 1 95 ? 7.479 10.902 27.682 1.00 93.75 95 ASN A C 1
ATOM 732 O O . ASN A 1 95 ? 6.661 9.996 27.527 1.00 93.75 95 ASN A O 1
ATOM 736 N N . ALA A 1 96 ? 7.173 12.009 28.365 1.00 91.75 96 ALA A N 1
ATOM 737 C CA . ALA A 1 96 ? 5.938 12.162 29.137 1.00 91.75 96 ALA A CA 1
ATOM 738 C C . ALA A 1 96 ? 4.633 12.095 28.317 1.00 91.75 96 ALA A C 1
ATOM 740 O O . ALA A 1 96 ? 3.599 11.785 28.892 1.00 91.75 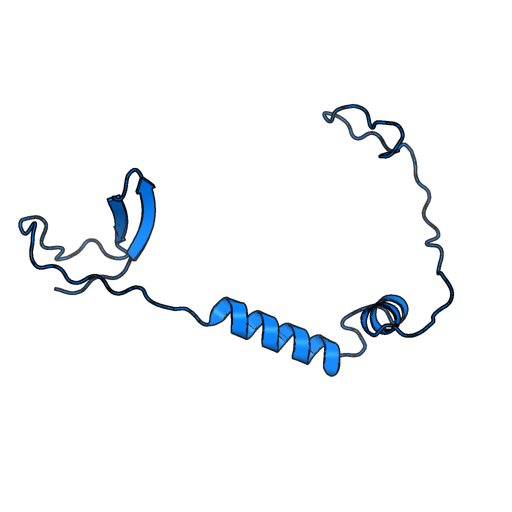96 ALA A O 1
ATOM 741 N N . SER A 1 97 ? 4.646 12.402 27.014 1.00 94.62 97 SER A N 1
ATOM 742 C CA . SER A 1 97 ? 3.444 12.292 26.169 1.00 94.62 97 SER A CA 1
ATOM 743 C C . SER A 1 97 ? 3.286 10.919 25.516 1.00 94.62 97 SER A C 1
ATOM 745 O O . SER A 1 97 ? 2.230 10.630 24.957 1.00 94.62 97 SER A O 1
ATOM 747 N N . GLN A 1 98 ? 4.334 10.095 25.550 1.00 92.62 98 GLN A N 1
ATOM 748 C CA . GLN A 1 98 ? 4.346 8.738 25.007 1.00 92.62 98 GLN A CA 1
ATOM 749 C C . GLN A 1 98 ? 3.988 7.674 26.055 1.00 92.62 98 GLN A C 1
ATOM 751 O O . GLN A 1 98 ? 3.501 6.611 25.672 1.00 92.62 98 GLN A O 1
ATOM 756 N N . ALA A 1 99 ? 4.289 7.932 27.332 1.00 84.06 99 ALA A N 1
ATOM 757 C CA . ALA A 1 99 ? 4.041 7.026 28.457 1.00 84.06 99 ALA A CA 1
ATOM 758 C C . ALA A 1 99 ? 2.575 7.039 28.912 1.00 84.06 99 ALA A C 1
ATOM 760 O O . ALA A 1 99 ? 2.095 5.942 29.278 1.00 84.06 99 ALA A O 1
#

R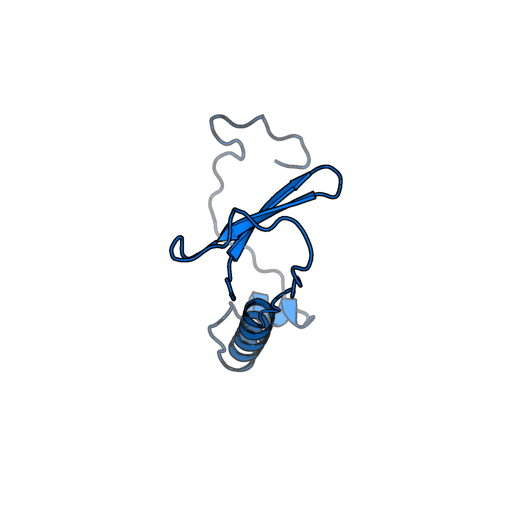adius of gyration: 25.46 Å; chains: 1; bounding box: 47×26×63 Å

Secondary structure (DSSP, 8-state):
----EEEEEEETTEEEEEES--TT--TT--S---------THHHHHHHHHHHHHHH-TTSS-HHHHHHHTT---PPPPP------S--TTSPPP-TTT-

InterPro domains:
  IPR027417 P-loop containing nucleoside triphosphate hydrolase [G3DSA:3.40.50.300] (27-99)

Sequence (99 aa):
WEGSGHVLRLEDGQVTLELRQSGGVPTEIEIGFILEVVWKSTSFDRMQAALKTFAVDDTSVSGYLYHKLLGHEVEPQALRAQVRGTAAPGLPELNASQA

Organism: Heterosigma akashiwo (NCBI:txid2829)